Protein AF-A0A6P0TTV3-F1 (afdb_monomer_lite)

pLDDT: mean 93.01, std 12.49, range [46.09, 98.38]

Structure (mmCIF, N/CA/C/O backbone):
data_AF-A0A6P0TTV3-F1
#
_entry.id   AF-A0A6P0TTV3-F1
#
loop_
_atom_site.group_PDB
_atom_site.id
_atom_site.type_symbol
_atom_site.label_atom_id
_atom_site.label_alt_id
_atom_site.label_comp_id
_atom_site.label_asym_id
_atom_site.label_entity_id
_atom_site.label_seq_id
_atom_site.pdbx_PDB_ins_code
_atom_site.Cartn_x
_atom_site.Cartn_y
_atom_site.Cartn_z
_atom_site.occupancy
_atom_site.B_iso_or_equiv
_atom_site.auth_seq_id
_atom_site.auth_comp_id
_atom_site.auth_asym_id
_atom_site.auth_atom_id
_atom_site.pdbx_PDB_model_num
ATOM 1 N N . MET A 1 1 ? 28.673 -22.749 1.890 1.00 46.09 1 MET A N 1
ATOM 2 C CA . MET A 1 1 ? 27.441 -22.032 2.284 1.00 46.09 1 MET A CA 1
ATOM 3 C C . MET A 1 1 ? 26.833 -21.452 1.025 1.00 46.09 1 MET A C 1
ATOM 5 O O . MET A 1 1 ? 27.463 -20.600 0.424 1.00 46.09 1 MET A O 1
ATOM 9 N N . SER A 1 2 ? 25.698 -21.980 0.564 1.00 46.22 2 SER A N 1
ATOM 10 C CA . SER A 1 2 ? 25.022 -21.432 -0.617 1.00 46.22 2 SER A CA 1
ATOM 11 C C . SER A 1 2 ? 24.312 -20.147 -0.200 1.00 46.22 2 SER A C 1
ATOM 13 O O . SER A 1 2 ? 23.460 -20.197 0.689 1.00 46.22 2 SER A O 1
ATOM 15 N N . GLU A 1 3 ? 24.674 -19.015 -0.800 1.00 55.03 3 GLU A N 1
ATOM 16 C CA . GLU A 1 3 ? 23.912 -17.771 -0.693 1.00 55.03 3 GLU A CA 1
ATOM 17 C C . GLU A 1 3 ? 22.483 -18.066 -1.161 1.00 55.03 3 GLU A C 1
ATOM 19 O O . GLU A 1 3 ? 22.237 -18.348 -2.335 1.00 55.03 3 GLU A O 1
ATOM 24 N N . LYS A 1 4 ? 21.523 -18.097 -0.230 1.00 62.53 4 LYS A N 1
ATOM 25 C CA . LYS A 1 4 ? 20.112 -18.069 -0.609 1.00 62.53 4 LYS A CA 1
ATOM 26 C C . LYS A 1 4 ? 19.902 -16.718 -1.270 1.00 62.53 4 LYS A C 1
ATOM 28 O O . LYS A 1 4 ? 19.962 -15.708 -0.584 1.00 62.53 4 LYS A O 1
ATOM 33 N N . ASN A 1 5 ? 19.687 -16.718 -2.579 1.00 60.41 5 ASN A N 1
ATOM 34 C CA . ASN A 1 5 ? 19.288 -15.544 -3.337 1.00 60.41 5 ASN A CA 1
ATOM 35 C C . ASN A 1 5 ? 18.048 -14.935 -2.653 1.00 60.41 5 ASN A C 1
ATOM 37 O O . ASN A 1 5 ? 16.956 -15.505 -2.728 1.00 60.41 5 ASN A O 1
ATOM 41 N N . THR A 1 6 ? 18.229 -13.863 -1.879 1.00 71.19 6 THR A N 1
ATOM 42 C CA . THR A 1 6 ? 17.188 -13.284 -1.020 1.00 71.19 6 THR A CA 1
ATOM 43 C C . THR A 1 6 ? 16.237 -12.459 -1.882 1.00 71.19 6 THR A C 1
ATOM 45 O O . THR A 1 6 ? 16.276 -11.234 -1.884 1.00 71.19 6 THR A O 1
ATOM 48 N N . SER A 1 7 ? 15.415 -13.132 -2.686 1.00 86.75 7 SER A N 1
ATOM 49 C CA . SER A 1 7 ? 14.411 -12.464 -3.511 1.00 86.75 7 SER A CA 1
ATOM 50 C C . SER A 1 7 ? 13.369 -11.787 -2.616 1.00 86.75 7 SER A C 1
ATOM 52 O O . SER A 1 7 ? 12.844 -12.397 -1.677 1.00 86.75 7 SER A O 1
ATOM 54 N N . PHE A 1 8 ? 13.087 -10.515 -2.892 1.00 92.25 8 PHE A N 1
ATOM 55 C CA . PHE A 1 8 ? 12.034 -9.758 -2.228 1.00 92.25 8 PHE A CA 1
ATOM 56 C C . PHE A 1 8 ? 10.754 -9.838 -3.064 1.00 92.25 8 PHE A C 1
ATOM 58 O O . PHE A 1 8 ? 10.545 -9.061 -3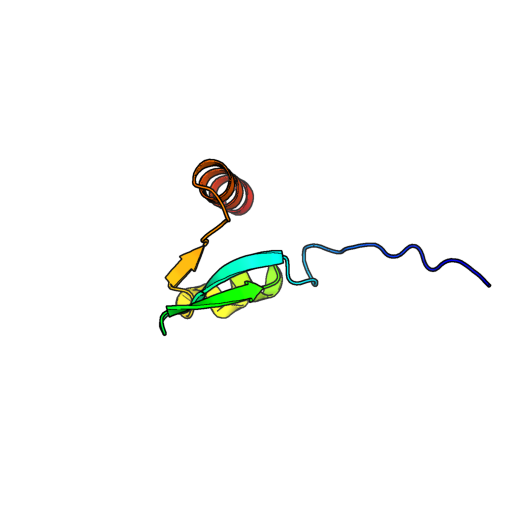.993 1.00 92.25 8 PHE A O 1
ATOM 65 N N . ASP A 1 9 ? 9.910 -10.818 -2.751 1.00 95.50 9 ASP A N 1
ATOM 66 C CA . ASP A 1 9 ? 8.616 -10.996 -3.409 1.00 95.50 9 ASP A CA 1
ATOM 67 C C . ASP A 1 9 ? 7.599 -9.954 -2.909 1.00 95.50 9 ASP A C 1
ATOM 69 O O . ASP A 1 9 ? 7.125 -10.025 -1.770 1.00 95.50 9 ASP A O 1
ATOM 73 N N . LEU A 1 10 ? 7.239 -9.009 -3.783 1.00 96.38 10 LEU A N 1
ATOM 74 C CA . LEU A 1 10 ? 6.288 -7.921 -3.522 1.00 96.38 10 LEU A CA 1
ATOM 75 C C . LEU A 1 10 ? 4.871 -8.409 -3.180 1.00 96.38 10 LEU A C 1
ATOM 77 O O . LEU A 1 10 ? 4.079 -7.662 -2.596 1.00 96.38 10 LEU A O 1
ATOM 81 N N . THR A 1 11 ? 4.526 -9.647 -3.539 1.00 97.19 11 THR A N 1
ATOM 82 C CA . THR A 1 11 ? 3.213 -10.220 -3.224 1.00 97.19 11 THR A CA 1
ATOM 83 C C . THR A 1 11 ? 3.098 -10.618 -1.756 1.00 97.19 11 THR A C 1
ATOM 85 O O . THR A 1 11 ? 2.027 -10.496 -1.157 1.00 97.19 11 THR A O 1
ATOM 88 N N . GLN A 1 12 ? 4.218 -11.031 -1.156 1.00 96.75 12 GLN A N 1
ATOM 89 C CA . GLN A 1 12 ? 4.282 -11.595 0.193 1.00 96.75 12 GLN A CA 1
ATOM 90 C C . GLN A 1 12 ? 4.864 -10.626 1.217 1.00 96.75 12 GLN A C 1
ATOM 92 O O . GLN A 1 12 ? 4.419 -10.588 2.365 1.00 96.75 12 GLN A O 1
ATOM 97 N N . LYS A 1 13 ? 5.897 -9.875 0.834 1.00 97.31 13 LYS A N 1
ATOM 98 C CA . LYS A 1 13 ? 6.607 -8.975 1.742 1.00 97.31 13 LYS A CA 1
ATOM 99 C C . LYS A 1 13 ? 5.841 -7.669 1.911 1.00 97.31 13 LYS A C 1
ATOM 101 O O . LYS A 1 13 ? 5.169 -7.225 0.988 1.00 97.31 13 LYS A O 1
ATOM 106 N N . SER A 1 14 ? 5.927 -7.078 3.098 1.00 97.94 14 SER A N 1
ATOM 107 C CA . SER A 1 14 ? 5.375 -5.750 3.366 1.00 97.94 14 SER A CA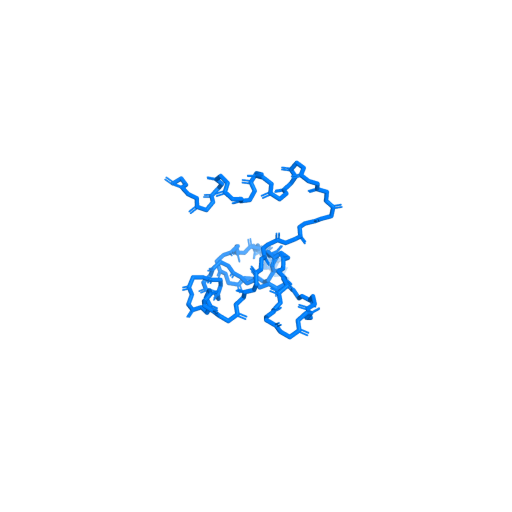 1
ATOM 108 C C . SER A 1 14 ? 6.232 -4.683 2.696 1.00 97.94 14 SER A C 1
ATOM 110 O O . SER A 1 14 ? 7.451 -4.733 2.831 1.00 97.94 14 SER A O 1
ATOM 112 N N . TRP A 1 15 ? 5.591 -3.774 1.963 1.00 97.81 15 TRP A N 1
ATOM 113 C CA . TRP A 1 15 ? 6.259 -2.634 1.318 1.00 97.81 15 TRP A CA 1
ATOM 114 C C . TRP A 1 15 ? 5.301 -1.506 0.910 1.00 97.81 15 TRP A C 1
ATOM 116 O O . TRP A 1 15 ? 5.758 -0.409 0.607 1.00 97.81 15 TRP A O 1
ATOM 126 N N . ILE A 1 16 ? 3.984 -1.755 0.854 1.00 98.19 16 ILE A N 1
ATOM 127 C CA . ILE A 1 16 ? 3.001 -0.737 0.471 1.00 98.19 16 ILE A CA 1
ATOM 128 C C . ILE A 1 16 ? 2.598 0.034 1.726 1.00 98.19 16 ILE A C 1
ATOM 130 O O . ILE A 1 16 ? 2.006 -0.574 2.627 1.00 98.19 16 ILE A O 1
ATOM 134 N N . PRO A 1 17 ? 2.889 1.340 1.797 1.00 98.38 17 PRO A N 1
ATOM 135 C CA . PRO A 1 17 ? 2.581 2.144 2.963 1.00 98.38 17 PRO A CA 1
ATOM 136 C C . PRO A 1 17 ? 1.105 2.547 2.951 1.00 98.38 17 PRO A C 1
ATOM 138 O O . PRO A 1 17 ? 0.601 3.116 1.978 1.00 98.38 17 PRO A O 1
ATOM 141 N N . VAL A 1 18 ? 0.395 2.230 4.029 1.00 98.38 18 VAL A N 1
ATOM 142 C CA . VAL A 1 18 ? -1.046 2.463 4.156 1.00 98.38 18 VAL A CA 1
ATOM 143 C C . VAL A 1 18 ? -1.388 3.084 5.500 1.00 98.38 18 VAL A C 1
ATOM 145 O O . VAL A 1 18 ? -0.693 2.878 6.496 1.00 98.38 18 VAL A O 1
ATOM 148 N N . ILE A 1 19 ? -2.509 3.795 5.521 1.00 98.25 19 ILE A N 1
ATOM 149 C CA . ILE A 1 19 ? -3.180 4.242 6.736 1.00 98.25 19 ILE A CA 1
ATOM 150 C C . ILE A 1 19 ? -4.406 3.361 6.958 1.00 98.25 19 ILE A C 1
ATOM 152 O O . ILE A 1 19 ? -5.210 3.164 6.044 1.00 98.25 19 ILE A O 1
ATOM 156 N N . THR A 1 20 ? -4.564 2.814 8.162 1.00 97.19 20 THR A N 1
ATOM 157 C CA . THR A 1 20 ? -5.769 2.065 8.552 1.00 97.19 20 THR A CA 1
ATOM 158 C C . THR A 1 20 ? -6.939 3.007 8.845 1.00 97.19 20 THR A C 1
ATOM 160 O O . THR A 1 20 ? -6.755 4.217 8.995 1.00 97.19 20 THR A O 1
ATOM 163 N N . GLN A 1 21 ? -8.159 2.476 8.964 1.00 96.56 21 GLN A N 1
ATOM 164 C CA . GLN A 1 21 ? -9.314 3.280 9.398 1.00 96.56 21 GLN A CA 1
ATOM 165 C C . GLN A 1 21 ? -9.086 3.983 10.747 1.00 96.56 21 GLN A C 1
ATOM 167 O O . GLN A 1 21 ? -9.517 5.122 10.921 1.00 96.56 21 GLN A O 1
ATOM 172 N N . ASP A 1 22 ? -8.325 3.358 11.648 1.00 96.31 22 ASP A N 1
ATOM 173 C CA . ASP A 1 22 ? -7.952 3.921 12.952 1.00 96.31 22 ASP A CA 1
ATOM 174 C C . ASP A 1 22 ? -6.832 4.978 12.868 1.00 96.31 22 ASP A C 1
ATOM 176 O O . ASP A 1 22 ? -6.384 5.503 13.887 1.00 96.31 22 ASP A O 1
ATOM 180 N N . GLY A 1 23 ? -6.352 5.300 11.662 1.00 96.56 23 GLY A N 1
ATOM 181 C CA . GLY A 1 23 ? -5.314 6.305 11.435 1.00 96.56 23 GLY A CA 1
ATOM 182 C C . GLY A 1 23 ? -3.886 5.813 11.680 1.00 96.56 23 GLY A C 1
ATOM 183 O O . GLY A 1 23 ? -2.973 6.633 11.756 1.00 96.56 23 GLY A O 1
ATOM 184 N N . LEU A 1 24 ? -3.669 4.500 11.806 1.00 97.19 24 LEU A N 1
ATOM 185 C CA . LEU A 1 24 ? -2.337 3.935 12.025 1.00 97.19 24 LEU A CA 1
ATOM 186 C C . LEU A 1 24 ? -1.598 3.735 10.702 1.00 97.19 24 LEU A C 1
ATOM 188 O O . LEU A 1 24 ? -2.149 3.171 9.758 1.00 97.19 24 LEU A O 1
ATOM 192 N N . TYR A 1 25 ? -0.330 4.145 10.672 1.00 97.44 25 TYR A N 1
ATOM 193 C CA . TYR A 1 25 ? 0.579 3.875 9.563 1.00 97.44 25 TYR A CA 1
ATOM 194 C C . TYR A 1 25 ? 1.187 2.478 9.680 1.00 97.44 25 TYR A C 1
ATOM 196 O O . TYR A 1 25 ? 1.708 2.108 10.735 1.00 97.44 25 TYR A O 1
ATOM 204 N N . GLN A 1 26 ? 1.167 1.718 8.588 1.00 97.38 26 GLN A N 1
ATOM 205 C CA . GLN A 1 26 ? 1.849 0.430 8.492 1.00 97.38 26 GLN A CA 1
ATOM 206 C C . GLN A 1 26 ? 2.202 0.082 7.043 1.00 97.38 26 GLN A C 1
ATOM 208 O O . GLN A 1 26 ? 1.608 0.604 6.102 1.00 97.38 26 GLN A O 1
ATOM 213 N N . GLU A 1 27 ? 3.127 -0.861 6.866 1.00 98.31 27 GLU A N 1
ATOM 214 C CA . GLU A 1 27 ? 3.422 -1.452 5.560 1.00 98.31 27 GLU A CA 1
ATOM 215 C C . GLU A 1 27 ? 2.783 -2.833 5.414 1.00 98.31 27 GLU A C 1
ATOM 217 O O . GLU A 1 27 ? 2.941 -3.724 6.260 1.00 98.31 27 GLU A O 1
ATOM 222 N N . ILE A 1 28 ? 2.104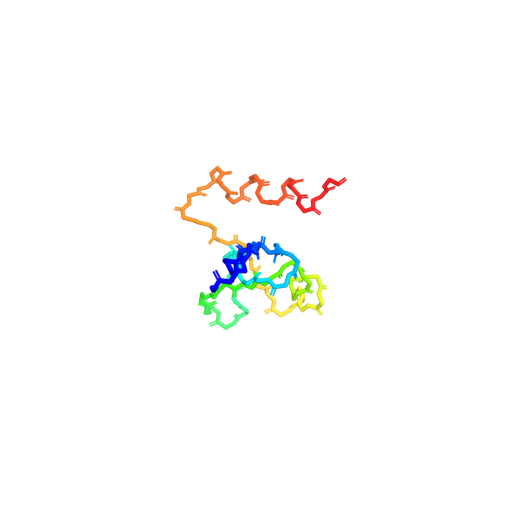 -3.045 4.290 1.00 98.25 28 ILE A N 1
ATOM 223 C CA . ILE A 1 28 ? 1.464 -4.318 3.950 1.00 98.25 28 ILE A CA 1
ATOM 224 C C . ILE A 1 28 ? 1.956 -4.847 2.601 1.00 98.25 28 ILE A C 1
ATOM 226 O O . ILE A 1 28 ? 2.608 -4.142 1.830 1.00 98.25 28 ILE A O 1
ATOM 230 N N . SER A 1 29 ? 1.697 -6.126 2.338 1.00 98.19 29 SER A N 1
ATOM 231 C CA . SER A 1 29 ? 1.986 -6.756 1.048 1.00 98.19 29 SER A CA 1
ATOM 232 C C . SER A 1 29 ? 0.846 -6.538 0.052 1.00 98.19 29 SER A C 1
ATOM 234 O O . SER A 1 29 ? -0.266 -6.187 0.458 1.00 98.19 29 SER A O 1
ATOM 236 N N . LEU A 1 30 ? 1.077 -6.814 -1.239 1.00 98.25 30 LEU A N 1
ATOM 237 C CA . LEU A 1 30 ? 0.010 -6.743 -2.251 1.00 98.25 30 LEU A CA 1
ATOM 238 C C . LEU A 1 30 ? -1.164 -7.668 -1.914 1.00 98.25 30 LEU A C 1
ATOM 240 O O . LEU A 1 30 ? -2.315 -7.250 -2.003 1.00 98.25 30 LEU A O 1
ATOM 244 N N . LEU A 1 31 ? -0.890 -8.910 -1.491 1.00 98.19 31 LEU A N 1
ATOM 245 C CA . LEU A 1 31 ? -1.963 -9.846 -1.143 1.00 98.19 31 LEU A CA 1
ATOM 246 C C . LEU A 1 31 ? -2.800 -9.333 0.028 1.00 98.19 31 LEU A C 1
ATOM 248 O O . LEU A 1 31 ? -4.028 -9.376 -0.034 1.00 98.19 31 LEU A O 1
ATOM 252 N N . LYS A 1 32 ? -2.150 -8.799 1.071 1.00 98.06 32 LYS A N 1
ATOM 253 C CA . LYS A 1 32 ? -2.864 -8.203 2.204 1.00 98.06 32 LYS A CA 1
ATOM 254 C C . LYS A 1 32 ? -3.708 -7.016 1.763 1.00 98.06 32 LYS A C 1
ATOM 256 O O . LYS A 1 32 ? -4.879 -6.975 2.129 1.00 98.06 32 LYS A O 1
ATOM 261 N N . LEU A 1 33 ? -3.149 -6.127 0.938 1.00 97.94 33 LEU A N 1
ATOM 262 C CA . LEU A 1 33 ? -3.849 -4.955 0.417 1.00 97.94 33 LEU A CA 1
ATOM 263 C C . LEU A 1 33 ? -5.165 -5.348 -0.244 1.00 97.94 33 LEU A C 1
ATOM 265 O O . LEU A 1 33 ? -6.202 -4.845 0.164 1.00 97.94 33 LEU A O 1
ATOM 269 N N . PHE A 1 34 ? -5.152 -6.295 -1.183 1.00 97.19 34 PHE A N 1
ATOM 270 C CA . PHE A 1 34 ? -6.381 -6.716 -1.859 1.00 97.19 34 PHE A CA 1
ATOM 271 C C . PHE A 1 34 ? -7.321 -7.531 -0.965 1.00 97.19 34 PHE A C 1
ATOM 273 O O . PHE A 1 34 ? -8.533 -7.448 -1.130 1.00 97.19 34 PHE A O 1
ATOM 280 N N . SER A 1 35 ? -6.803 -8.298 -0.002 1.00 97.62 35 SER A N 1
ATOM 281 C CA . SER A 1 35 ? -7.650 -9.091 0.902 1.00 97.62 35 SER A CA 1
ATOM 282 C C . SER A 1 35 ? -8.33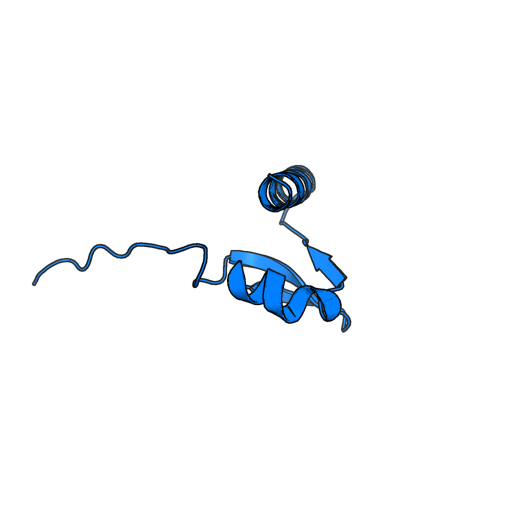4 -8.275 2.006 1.00 97.62 35 SER A C 1
ATOM 284 O O . SER A 1 35 ? -9.358 -8.705 2.527 1.00 97.62 35 SER A O 1
ATOM 286 N N . GLN A 1 36 ? -7.774 -7.121 2.385 1.00 95.75 36 GLN A N 1
ATOM 287 C CA . GLN A 1 36 ? -8.210 -6.325 3.541 1.00 95.75 36 GLN A CA 1
ATOM 288 C C . GLN A 1 36 ? -8.483 -4.858 3.184 1.00 95.75 36 GLN A C 1
ATOM 290 O O . GLN A 1 36 ? -8.547 -4.020 4.084 1.00 95.75 36 GLN A O 1
ATOM 295 N N . TRP A 1 37 ? -8.644 -4.534 1.896 1.00 95.06 37 TRP A N 1
ATOM 296 C CA . TRP A 1 37 ? -8.730 -3.154 1.402 1.00 95.06 37 TRP A CA 1
ATOM 297 C C . TRP A 1 37 ? -9.817 -2.326 2.100 1.00 95.06 37 TRP A C 1
ATOM 299 O O . TRP A 1 37 ? -9.597 -1.153 2.372 1.00 95.06 37 TRP A O 1
ATOM 309 N N . GLU A 1 38 ? -10.944 -2.942 2.470 1.00 96.19 38 GLU A N 1
ATOM 310 C CA . GLU A 1 38 ? -12.054 -2.271 3.162 1.00 96.19 38 GLU A CA 1
ATOM 311 C C . GLU A 1 38 ? -11.665 -1.734 4.547 1.00 96.19 38 GLU A C 1
ATOM 313 O O . GLU A 1 38 ? -12.253 -0.766 5.018 1.00 96.19 38 GLU A O 1
ATOM 318 N N . THR A 1 39 ? -10.661 -2.331 5.198 1.00 95.94 39 THR A N 1
ATOM 319 C CA . THR A 1 39 ? -10.146 -1.903 6.515 1.00 95.94 39 THR A CA 1
ATOM 320 C C . THR A 1 39 ? -9.067 -0.821 6.419 1.00 95.94 39 THR A C 1
ATOM 322 O O . THR A 1 39 ? -8.588 -0.304 7.435 1.00 95.94 39 THR A O 1
ATOM 325 N N . LEU A 1 40 ? -8.666 -0.476 5.196 1.00 97.25 40 LEU A N 1
ATOM 326 C CA . LEU A 1 40 ? -7.664 0.537 4.914 1.00 97.25 40 LEU A CA 1
ATOM 327 C C . LEU A 1 40 ? -8.364 1.842 4.557 1.00 97.25 40 LEU A C 1
ATOM 329 O O . LEU A 1 40 ? -9.388 1.861 3.879 1.00 97.25 40 LEU A O 1
ATOM 333 N N . ARG A 1 41 ? -7.794 2.948 5.017 1.00 97.50 41 ARG A N 1
ATOM 334 C CA . ARG A 1 41 ? -8.270 4.286 4.691 1.00 97.50 41 ARG A CA 1
ATOM 335 C C . ARG A 1 41 ? -7.675 4.769 3.374 1.00 97.50 41 ARG A C 1
ATOM 337 O O . ARG A 1 41 ? -8.409 5.243 2.516 1.00 97.50 41 ARG A O 1
ATOM 344 N N . GLU A 1 42 ? -6.354 4.678 3.231 1.00 97.44 42 GLU A N 1
ATOM 345 C CA . GLU A 1 42 ? -5.634 5.163 2.050 1.00 97.44 42 GLU A CA 1
ATOM 346 C C . GLU A 1 42 ? -4.227 4.563 1.935 1.00 97.44 42 GLU A C 1
ATOM 348 O O . GLU A 1 42 ? -3.676 4.031 2.900 1.00 97.44 42 GLU A O 1
ATOM 353 N N . ILE A 1 43 ? -3.639 4.678 0.742 1.00 98.12 43 ILE A N 1
ATOM 354 C CA . ILE A 1 43 ? -2.204 4.479 0.510 1.00 98.12 43 ILE A CA 1
ATOM 355 C C . ILE A 1 43 ? -1.517 5.825 0.746 1.00 98.12 43 ILE A C 1
ATOM 357 O O . ILE A 1 43 ? -1.903 6.823 0.139 1.00 98.12 43 ILE A O 1
ATOM 361 N N . GLN A 1 44 ? -0.482 5.856 1.584 1.00 97.31 44 GLN A N 1
ATOM 362 C CA . GLN A 1 44 ? 0.259 7.081 1.890 1.00 97.31 44 GLN A CA 1
ATOM 363 C C . GLN A 1 44 ? 1.764 6.831 1.810 1.00 97.31 44 GLN A C 1
ATOM 365 O O . GLN A 1 44 ? 2.388 6.414 2.780 1.00 97.31 44 GLN A O 1
ATOM 370 N N . ALA A 1 45 ? 2.356 7.106 0.649 1.00 97.19 45 ALA A N 1
ATOM 371 C CA . ALA A 1 45 ? 3.803 7.059 0.484 1.00 97.19 45 ALA A CA 1
ATOM 372 C C . ALA A 1 45 ? 4.489 8.324 1.026 1.00 97.19 45 ALA A C 1
ATOM 374 O O . ALA A 1 45 ? 3.846 9.328 1.329 1.00 97.19 45 ALA A O 1
ATOM 375 N N . GLU A 1 46 ? 5.822 8.288 1.078 1.00 95.75 46 GLU A N 1
ATOM 376 C CA . GLU A 1 46 ? 6.663 9.401 1.544 1.00 95.75 46 GLU A CA 1
ATOM 377 C C . GLU A 1 46 ? 6.451 10.707 0.764 1.00 95.75 46 GLU A C 1
ATOM 379 O O . GLU A 1 46 ? 6.720 11.792 1.278 1.00 95.75 46 GLU A O 1
ATOM 384 N N . ASN A 1 47 ? 5.989 10.624 -0.488 1.00 97.00 47 ASN A N 1
ATOM 385 C CA . ASN A 1 47 ? 5.726 11.793 -1.315 1.00 97.00 47 ASN A CA 1
ATOM 386 C C . ASN A 1 47 ? 4.533 11.584 -2.273 1.00 97.00 47 ASN A C 1
ATOM 388 O O . ASN A 1 47 ? 4.238 10.447 -2.661 1.00 97.00 47 ASN A O 1
ATOM 392 N N . PRO A 1 48 ? 3.854 12.675 -2.695 1.00 97.25 48 PRO A N 1
ATOM 393 C CA . PRO A 1 48 ? 2.665 12.578 -3.545 1.00 97.25 48 PRO A CA 1
ATOM 394 C C . PRO A 1 48 ? 2.882 11.864 -4.895 1.00 97.25 48 PRO A C 1
ATOM 396 O O . PRO A 1 48 ? 2.013 11.076 -5.281 1.00 97.25 48 PRO A O 1
ATOM 399 N N . PRO A 1 49 ? 4.005 12.067 -5.620 1.00 98.25 49 PRO A N 1
ATOM 400 C CA . PRO A 1 49 ? 4.278 11.324 -6.852 1.00 98.25 49 PRO A CA 1
ATOM 401 C C . PRO A 1 49 ? 4.309 9.805 -6.665 1.00 98.25 49 PRO A C 1
ATOM 403 O O . PRO A 1 49 ? 3.716 9.084 -7.470 1.00 98.25 49 PRO A O 1
ATOM 406 N N . THR A 1 50 ? 4.947 9.312 -5.599 1.00 98.12 50 THR A N 1
ATOM 407 C CA . THR A 1 50 ? 4.990 7.874 -5.307 1.00 98.12 50 THR A CA 1
ATOM 408 C C . THR A 1 50 ? 3.598 7.333 -4.997 1.00 98.12 50 THR A C 1
ATOM 410 O O . THR A 1 50 ? 3.231 6.291 -5.536 1.00 98.12 50 THR A O 1
ATOM 413 N N . THR A 1 51 ? 2.784 8.050 -4.213 1.00 98.25 51 THR A N 1
ATOM 414 C CA . THR A 1 51 ? 1.389 7.649 -3.952 1.00 98.25 51 THR A CA 1
ATOM 415 C C . THR A 1 51 ? 0.604 7.495 -5.257 1.00 98.25 51 THR A C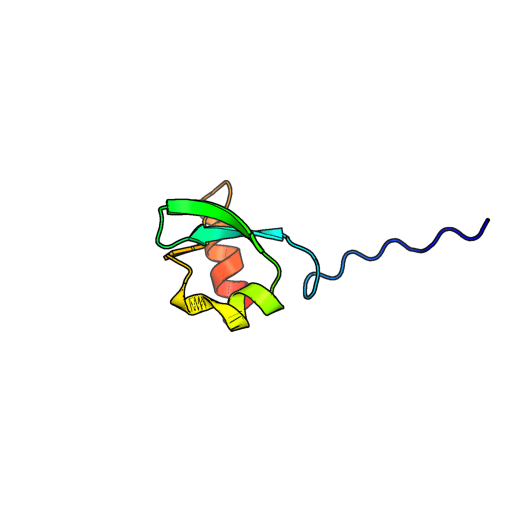 1
ATOM 417 O O . THR A 1 51 ? -0.044 6.472 -5.480 1.00 98.25 51 THR A O 1
ATOM 420 N N . LEU A 1 52 ? 0.713 8.463 -6.174 1.00 98.31 52 LEU A N 1
ATOM 421 C CA . LEU A 1 52 ? 0.051 8.389 -7.479 1.00 98.31 52 LEU A CA 1
ATOM 422 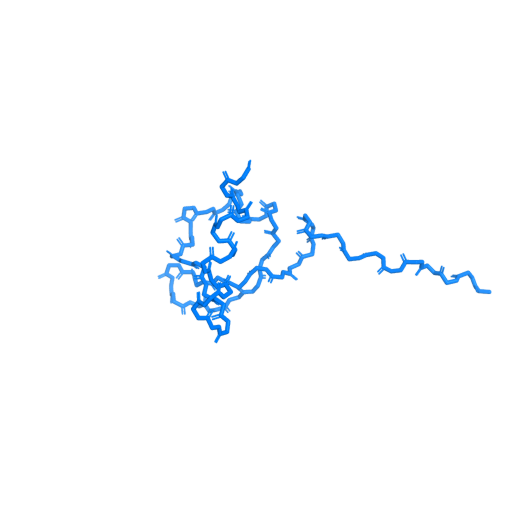C C . LEU A 1 52 ? 0.554 7.207 -8.324 1.00 98.31 52 LEU A C 1
ATOM 424 O O . LEU A 1 52 ? -0.245 6.523 -8.966 1.00 98.31 52 LEU A O 1
ATOM 428 N N . ALA A 1 53 ? 1.864 6.954 -8.331 1.00 98.38 53 ALA A N 1
ATOM 429 C CA . ALA A 1 53 ? 2.451 5.831 -9.056 1.00 98.38 53 ALA A CA 1
ATOM 430 C C . ALA A 1 53 ? 1.963 4.478 -8.517 1.00 98.38 53 ALA A C 1
ATOM 432 O O . ALA A 1 53 ? 1.622 3.606 -9.315 1.00 98.38 53 ALA A O 1
ATOM 433 N N . LEU A 1 54 ? 1.857 4.323 -7.192 1.00 98.31 54 LEU A N 1
ATOM 434 C CA . LEU A 1 54 ? 1.313 3.117 -6.560 1.00 98.31 54 LEU A CA 1
ATOM 435 C C . LEU A 1 54 ? -0.141 2.878 -6.965 1.00 98.31 54 LEU A C 1
ATOM 437 O O . LEU A 1 54 ? -0.476 1.770 -7.371 1.00 98.31 54 LEU A O 1
ATOM 441 N N . HIS A 1 55 ? -0.991 3.908 -6.948 1.00 97.88 55 HIS A N 1
ATOM 442 C CA . HIS A 1 55 ? -2.368 3.765 -7.431 1.00 97.88 55 HIS A CA 1
ATOM 443 C C . HIS A 1 55 ? -2.424 3.317 -8.894 1.00 97.88 55 HIS A C 1
ATOM 445 O O . HIS A 1 55 ? -3.157 2.391 -9.224 1.00 97.88 55 HIS A O 1
ATOM 451 N N . ARG A 1 56 ? -1.618 3.925 -9.774 1.00 98.25 56 ARG A N 1
ATOM 452 C CA . ARG A 1 56 ? -1.553 3.521 -11.190 1.00 98.25 56 ARG A CA 1
ATOM 453 C C . ARG A 1 56 ? -1.072 2.084 -11.361 1.00 98.25 56 ARG A C 1
ATOM 455 O O . ARG A 1 56 ? -1.607 1.381 -12.205 1.00 98.25 56 ARG A O 1
ATOM 462 N N . PHE A 1 57 ? -0.082 1.666 -10.577 1.00 98.19 57 PHE A N 1
ATOM 463 C CA . PHE A 1 57 ? 0.427 0.298 -10.583 1.00 98.19 57 PHE A CA 1
ATOM 464 C C . PHE A 1 57 ? -0.651 -0.711 -10.172 1.00 98.19 57 PHE A C 1
ATOM 466 O O . PHE A 1 57 ? -0.776 -1.750 -10.805 1.00 98.19 57 PHE A O 1
ATOM 473 N N . LEU A 1 58 ? -1.457 -0.388 -9.159 1.00 97.00 58 LEU A N 1
ATOM 474 C CA . LEU A 1 58 ? -2.535 -1.258 -8.684 1.00 97.00 58 LEU A CA 1
ATOM 475 C C . LEU A 1 58 ? -3.743 -1.322 -9.633 1.00 97.00 58 LEU A C 1
ATOM 477 O O . LEU A 1 58 ? -4.538 -2.250 -9.523 1.00 97.00 58 LEU A O 1
ATOM 481 N N . PHE A 1 59 ? -3.898 -0.346 -10.532 1.00 96.19 59 PHE A N 1
ATOM 482 C CA . PHE A 1 59 ? -4.968 -0.318 -11.536 1.00 96.19 59 PHE A CA 1
ATOM 483 C C . PHE A 1 59 ? -4.587 -0.926 -12.896 1.00 96.19 59 PHE A C 1
ATOM 485 O O . PHE A 1 59 ? -5.473 -1.053 -13.741 1.00 96.19 59 PHE A O 1
ATOM 492 N N . ALA A 1 60 ? -3.306 -1.221 -13.135 1.00 92.81 60 ALA A N 1
ATOM 493 C CA . ALA A 1 60 ? -2.812 -1.780 -14.397 1.00 92.81 60 ALA A CA 1
ATOM 494 C C . ALA A 1 60 ? -3.216 -3.251 -14.577 1.00 92.81 60 ALA A C 1
ATOM 496 O O . ALA A 1 60 ? -3.497 -3.623 -15.739 1.00 92.81 60 ALA A O 1
#

Sequence (60 aa):
MSEKNTSFDLTQKSWIPVITQDGLYQEISLLKLFSQWETLREIQAENPPTTLALHRFLFA

Foldseek 3Di:
DDPPPPDDDQQADFDFWFAFPVRDTDTDGPVCCVVPVVRTDAGDDPDDVVRVVVVVVNVD

Radius of gyration: 13.41 Å; chains: 1; bounding box: 40×35×27 Å

Secondary structure (DSSP, 8-state):
---------TTTS--EEEEETT--EEEE-HHHHHHHGGGEEEE--SSHHHHHHHHHHHH-